Protein AF-A0A8T6WBZ4-F1 (afdb_monomer)

Foldseek 3Di:
DPLVVLLVVLLVVVVVQFVVCVVVVHQKDKDFLVCSCPVSVPVDPVSVVVSQVVLVVQWDWDDDPRMIITGHD

Secondary structure (DSSP, 8-state):
--HHHHHHHHHHHHHHHHHHHHTTT-SEEEEEHHHHHHHT---SHHHHHHHHHHHHHHSEEEEETTEEEEE--

Mean predicted aligned error: 5.47 Å

Sequence (73 aa):
MLLIDAVEKALNKVRKKIEEKFNNDYPYAVVSLKWVKNDLDLKRRSGIDFLIRKLKEDYRVGKDGNWLIVEEE

Solvent-accessible surface area (backbone atoms only — not comparable to full-atom values): 4131 Å² total; per-residue (Å²): 145,67,69,62,63,47,47,50,54,39,43,53,55,50,49,52,56,36,52,57,33,44,78,67,76,38,84,53,26,81,45,49,48,61,51,53,29,66,78,44,69,38,78,49,67,69,50,52,55,48,44,53,56,56,48,49,75,80,30,47,66,48,76,57,94,60,32,34,40,37,28,81,118

Structure (mmCIF, N/CA/C/O backbone):
data_AF-A0A8T6WBZ4-F1
#
_entry.id   AF-A0A8T6WBZ4-F1
#
loop_
_atom_site.group_PDB
_atom_site.id
_atom_site.type_symbol
_atom_site.label_atom_id
_atom_site.label_alt_id
_atom_site.label_comp_id
_atom_site.label_asym_id
_atom_site.label_entity_id
_atom_site.label_seq_id
_atom_site.pdbx_PDB_ins_code
_atom_site.Cartn_x
_atom_site.Cartn_y
_atom_site.Cartn_z
_atom_site.occupancy
_atom_site.B_iso_or_equiv
_atom_site.auth_seq_id
_atom_site.auth_comp_id
_atom_site.auth_asym_id
_atom_site.auth_atom_id
_atom_site.pdbx_PDB_model_num
ATOM 1 N N . MET A 1 1 ? 23.154 4.781 -1.814 1.00 46.97 1 MET A N 1
ATOM 2 C CA . MET A 1 1 ? 22.208 5.381 -0.852 1.00 46.97 1 MET A CA 1
ATOM 3 C C . MET A 1 1 ? 21.164 6.185 -1.637 1.00 46.97 1 MET A C 1
ATOM 5 O O . MET A 1 1 ? 21.262 7.393 -1.689 1.00 46.97 1 MET A O 1
ATOM 9 N N . LEU A 1 2 ? 20.287 5.504 -2.392 1.00 56.56 2 LEU A N 1
ATOM 10 C CA . LEU A 1 2 ? 19.319 6.130 -3.332 1.00 56.56 2 LEU A CA 1
ATOM 11 C C . LEU A 1 2 ? 17.993 5.348 -3.452 1.00 56.56 2 LEU A C 1
ATOM 13 O O . LEU A 1 2 ? 16.984 5.880 -3.896 1.00 56.56 2 LEU A O 1
ATOM 17 N N . LEU A 1 3 ? 17.997 4.061 -3.088 1.00 57.44 3 LEU A N 1
ATOM 18 C CA . LEU A 1 3 ? 16.842 3.171 -3.240 1.00 57.44 3 LEU A CA 1
ATOM 19 C C . LEU A 1 3 ? 15.894 3.246 -2.034 1.00 57.44 3 LEU A C 1
ATOM 21 O O . LEU A 1 3 ? 14.696 3.046 -2.190 1.00 57.44 3 LEU A O 1
ATOM 25 N N . ILE A 1 4 ? 16.432 3.564 -0.853 1.00 65.56 4 ILE A N 1
ATOM 26 C CA . ILE A 1 4 ? 15.666 3.697 0.391 1.00 65.56 4 ILE A CA 1
ATOM 27 C C . ILE A 1 4 ? 14.778 4.944 0.316 1.00 65.56 4 ILE A C 1
ATOM 29 O O . ILE A 1 4 ? 13.570 4.816 0.474 1.00 65.56 4 ILE A O 1
ATOM 33 N N . ASP A 1 5 ? 15.327 6.093 -0.091 1.00 72.75 5 ASP A N 1
ATOM 34 C CA . ASP A 1 5 ? 14.574 7.350 -0.206 1.00 72.75 5 ASP A CA 1
ATOM 35 C C . ASP A 1 5 ? 13.379 7.259 -1.166 1.00 72.75 5 ASP A C 1
ATOM 37 O O . ASP A 1 5 ? 12.291 7.766 -0.886 1.00 72.75 5 ASP A O 1
ATOM 41 N N . ALA A 1 6 ? 13.552 6.584 -2.308 1.00 73.25 6 ALA A N 1
ATOM 42 C CA . ALA A 1 6 ? 12.476 6.399 -3.280 1.00 73.25 6 ALA A CA 1
ATOM 43 C C . ALA A 1 6 ? 11.347 5.516 -2.723 1.00 73.25 6 ALA A C 1
ATOM 45 O O . ALA A 1 6 ? 10.167 5.817 -2.911 1.00 73.25 6 ALA A O 1
ATOM 46 N N . VAL A 1 7 ? 11.707 4.445 -2.010 1.00 74.44 7 VAL A N 1
ATOM 47 C CA . VAL A 1 7 ? 10.757 3.505 -1.402 1.00 74.44 7 VAL A CA 1
ATOM 48 C C . VAL A 1 7 ? 10.058 4.123 -0.186 1.00 74.44 7 VAL A C 1
ATOM 50 O O . VAL A 1 7 ? 8.859 3.925 -0.015 1.00 74.44 7 VAL A O 1
ATOM 53 N N . GLU A 1 8 ? 10.750 4.919 0.627 1.00 80.56 8 GLU A N 1
ATOM 54 C CA . GLU A 1 8 ? 10.136 5.652 1.741 1.00 80.56 8 GLU A CA 1
ATOM 55 C C . GLU A 1 8 ? 9.176 6.732 1.244 1.00 80.56 8 GLU A C 1
ATOM 57 O O . GLU A 1 8 ? 8.049 6.844 1.727 1.00 80.56 8 GLU A O 1
ATOM 62 N N . LYS A 1 9 ? 9.564 7.486 0.210 1.00 83.25 9 LYS A N 1
ATOM 63 C CA . LYS A 1 9 ? 8.672 8.467 -0.419 1.00 83.25 9 LYS A CA 1
ATOM 64 C C . LYS A 1 9 ? 7.424 7.801 -1.000 1.00 83.25 9 LYS A C 1
ATOM 66 O O . LYS A 1 9 ? 6.324 8.347 -0.897 1.00 83.25 9 LYS A O 1
ATOM 71 N N . ALA A 1 10 ? 7.593 6.620 -1.589 1.00 81.81 10 ALA A N 1
ATOM 72 C CA . ALA A 1 10 ? 6.502 5.792 -2.073 1.00 81.81 10 ALA A CA 1
ATOM 73 C C . ALA A 1 10 ? 5.569 5.343 -0.945 1.00 81.81 10 ALA A C 1
ATOM 75 O O . ALA A 1 10 ? 4.352 5.495 -1.057 1.00 81.81 10 ALA A O 1
ATOM 76 N N . LEU A 1 11 ? 6.142 4.846 0.151 1.00 85.69 11 LEU A N 1
ATOM 77 C CA . LEU A 1 11 ? 5.406 4.421 1.334 1.00 85.69 11 LEU A CA 1
ATOM 78 C C . LEU A 1 11 ? 4.581 5.575 1.915 1.00 85.69 11 LEU A C 1
ATOM 80 O O . LEU A 1 11 ? 3.384 5.410 2.127 1.00 85.69 11 LEU A O 1
ATOM 84 N N . ASN A 1 12 ? 5.179 6.757 2.077 1.00 88.25 12 ASN A N 1
ATOM 85 C CA . ASN A 1 12 ? 4.493 7.940 2.602 1.00 88.25 12 ASN A CA 1
ATOM 86 C C . ASN A 1 12 ? 3.334 8.393 1.703 1.00 88.25 12 ASN A C 1
ATOM 88 O O . ASN A 1 12 ? 2.262 8.727 2.200 1.00 88.25 12 ASN A O 1
ATOM 92 N N . LYS A 1 13 ? 3.508 8.361 0.375 1.00 88.31 13 LYS A N 1
ATOM 93 C CA . LYS A 1 13 ? 2.416 8.645 -0.572 1.00 88.31 13 LYS A CA 1
ATOM 94 C C . LYS A 1 13 ? 1.271 7.638 -0.454 1.00 88.31 13 LYS A C 1
ATOM 96 O O . LYS A 1 13 ? 0.109 8.031 -0.518 1.00 88.31 13 LYS A O 1
ATOM 101 N N . VAL A 1 14 ? 1.594 6.349 -0.329 1.00 88.19 14 VAL A N 1
ATOM 102 C CA . VAL A 1 14 ? 0.590 5.287 -0.188 1.00 88.19 14 VAL A CA 1
ATOM 103 C C . VAL A 1 14 ? -0.155 5.430 1.140 1.00 88.19 14 VAL A C 1
ATOM 105 O O . VAL A 1 14 ? -1.381 5.427 1.117 1.00 88.19 14 VAL A O 1
ATOM 108 N N . ARG A 1 15 ? 0.560 5.643 2.254 1.00 89.44 15 ARG A N 1
ATOM 109 C CA . ARG A 1 15 ? -0.025 5.895 3.581 1.00 89.44 15 ARG A CA 1
ATOM 110 C C . ARG A 1 15 ? -0.979 7.079 3.563 1.00 89.44 15 ARG A C 1
ATOM 112 O O . ARG A 1 15 ? -2.143 6.897 3.880 1.00 89.44 15 ARG A O 1
ATOM 119 N N . LYS A 1 16 ? -0.546 8.228 3.039 1.00 89.75 16 LYS A N 1
ATOM 120 C CA . LYS A 1 16 ? -1.407 9.414 2.951 1.00 89.75 16 LYS A CA 1
ATOM 121 C C . LYS A 1 16 ? -2.714 9.128 2.208 1.00 89.75 16 LYS A C 1
ATOM 123 O O . LYS A 1 16 ? -3.777 9.538 2.648 1.00 89.75 16 LYS A O 1
ATOM 128 N N . LYS A 1 17 ? -2.648 8.380 1.103 1.00 87.38 17 LYS A N 1
ATOM 129 C CA . LYS A 1 17 ? -3.833 8.015 0.316 1.00 87.38 17 LYS A CA 1
ATOM 130 C C . LYS A 1 17 ? -4.762 7.043 1.049 1.00 87.38 17 LYS A C 1
ATOM 132 O O . LYS A 1 17 ? -5.970 7.081 0.834 1.00 87.38 17 LYS A O 1
ATOM 137 N N . ILE A 1 18 ? -4.195 6.158 1.865 1.00 88.38 18 ILE A N 1
ATOM 138 C CA . ILE A 1 18 ? -4.936 5.245 2.738 1.00 88.38 18 ILE A CA 1
ATOM 139 C C . ILE A 1 18 ? -5.624 6.047 3.850 1.00 88.38 18 ILE A C 1
ATOM 141 O O . ILE A 1 18 ? -6.837 5.951 3.993 1.00 88.38 18 ILE A O 1
ATOM 145 N N . GLU A 1 19 ? -4.891 6.918 4.542 1.00 87.56 19 GLU A N 1
ATOM 146 C CA . GLU A 1 19 ? -5.424 7.804 5.585 1.00 87.56 19 GLU A CA 1
ATOM 147 C C . GLU A 1 19 ? -6.510 8.741 5.043 1.00 87.56 19 GLU A C 1
ATOM 149 O O . GLU A 1 19 ? -7.536 8.942 5.682 1.00 87.56 19 GLU A O 1
ATOM 154 N N . GLU A 1 20 ? -6.341 9.295 3.840 1.00 87.50 20 GLU A N 1
ATOM 155 C CA . GLU A 1 20 ? -7.390 10.077 3.176 1.00 87.50 20 GLU A CA 1
ATOM 156 C C . GLU A 1 20 ? -8.651 9.241 2.941 1.00 87.50 20 GLU A C 1
ATOM 158 O O . GLU A 1 20 ? -9.755 9.765 3.053 1.00 87.50 20 GLU A O 1
ATOM 163 N N . LYS A 1 21 ? -8.526 7.948 2.622 1.00 84.62 21 LYS A N 1
ATOM 164 C CA . LYS A 1 21 ? -9.687 7.066 2.452 1.00 84.62 21 LYS A CA 1
ATOM 165 C C . LYS A 1 21 ? -10.371 6.760 3.778 1.00 84.62 21 LYS A C 1
ATOM 167 O O . LYS A 1 21 ? -11.591 6.878 3.834 1.00 84.62 21 LYS A O 1
ATOM 172 N N . PHE A 1 22 ? -9.608 6.455 4.820 1.00 83.06 22 PHE A N 1
ATOM 173 C CA . PHE A 1 22 ? -10.143 6.214 6.159 1.00 83.06 22 PHE A CA 1
ATOM 174 C C . PHE A 1 22 ? -10.835 7.447 6.747 1.00 83.06 22 PHE A C 1
ATOM 176 O O . PHE A 1 22 ? -11.964 7.352 7.213 1.00 83.06 22 PHE A O 1
ATOM 183 N N . ASN A 1 23 ? -10.254 8.639 6.579 1.00 80.69 23 ASN A N 1
ATOM 184 C CA . ASN A 1 23 ? -10.884 9.902 6.986 1.00 80.69 23 ASN A CA 1
ATOM 185 C C . ASN A 1 23 ? -12.213 10.202 6.267 1.00 80.69 23 ASN A C 1
ATOM 187 O O . ASN A 1 23 ? -12.965 11.066 6.709 1.00 80.69 23 ASN A O 1
ATOM 191 N N . ASN A 1 24 ? -12.501 9.529 5.149 1.00 82.50 24 ASN A N 1
ATOM 192 C CA . ASN A 1 24 ? -13.783 9.625 4.451 1.00 82.50 24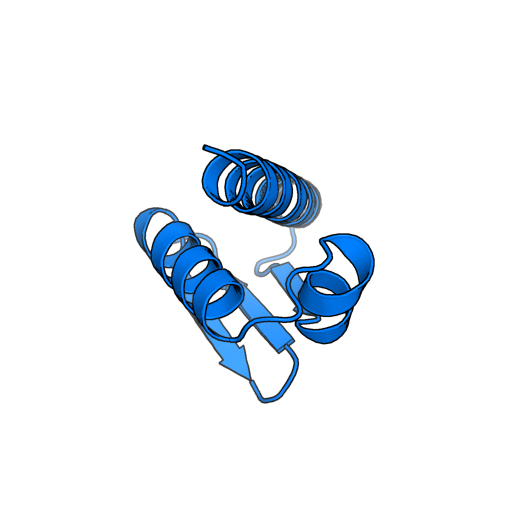 ASN A CA 1
ATOM 193 C C . ASN A 1 24 ? -14.774 8.516 4.872 1.00 82.50 24 ASN A C 1
ATOM 195 O O . ASN A 1 24 ? -15.703 8.232 4.118 1.00 82.50 24 ASN A O 1
ATOM 199 N N . ASP A 1 25 ? -14.573 7.890 6.039 1.00 78.50 25 ASP A N 1
ATOM 200 C CA . ASP A 1 25 ? -15.448 6.858 6.624 1.00 78.50 25 ASP A CA 1
ATOM 201 C C . ASP A 1 25 ? -15.536 5.563 5.783 1.00 78.50 25 ASP A C 1
ATOM 203 O O . ASP A 1 25 ? -16.513 4.815 5.828 1.00 78.50 25 ASP A O 1
ATOM 207 N N . TYR A 1 26 ? -14.511 5.277 4.970 1.00 80.06 26 TYR A N 1
ATOM 208 C CA . TYR A 1 26 ? -14.437 4.010 4.239 1.00 80.06 26 TYR A CA 1
ATOM 209 C C . TYR A 1 26 ? -13.799 2.927 5.119 1.00 80.06 26 TYR A C 1
ATOM 211 O O . TYR A 1 26 ? -12.695 3.144 5.609 1.00 80.06 26 TYR A O 1
ATOM 219 N N . PRO A 1 27 ? -14.395 1.723 5.228 1.00 81.25 27 PRO A N 1
ATOM 220 C CA . PRO A 1 27 ? -13.858 0.642 6.064 1.00 81.25 27 PRO A CA 1
ATOM 221 C C . PRO A 1 27 ? -12.558 0.025 5.518 1.00 81.25 27 PRO A C 1
ATOM 223 O O . PRO A 1 27 ? -11.913 -0.771 6.191 1.00 81.25 27 PRO A O 1
ATOM 226 N N . TYR A 1 28 ? -12.178 0.353 4.281 1.00 85.44 28 TYR A N 1
ATOM 227 C CA . TYR A 1 28 ? -10.951 -0.116 3.646 1.00 85.44 28 TYR A CA 1
ATOM 228 C C . TYR A 1 28 ? -10.459 0.875 2.584 1.00 85.44 28 TYR A C 1
ATOM 230 O O . TYR A 1 28 ? -11.234 1.568 1.916 1.00 85.44 28 TYR A O 1
ATOM 238 N N . ALA A 1 29 ? -9.151 0.886 2.357 1.00 89.00 29 ALA A N 1
ATOM 239 C CA . ALA A 1 29 ? -8.493 1.611 1.284 1.00 89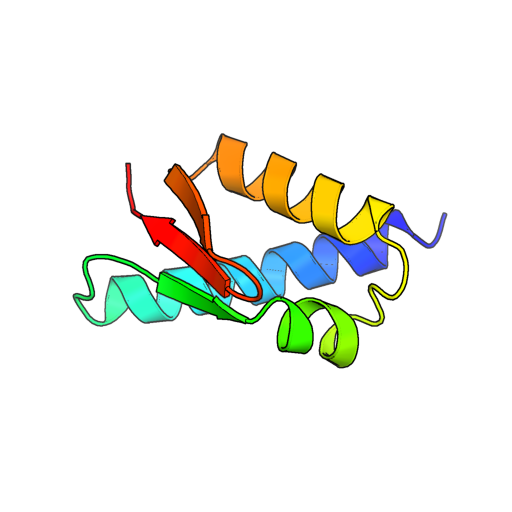.00 29 ALA A CA 1
ATOM 240 C C . ALA A 1 29 ? -8.007 0.645 0.196 1.00 89.00 29 ALA A C 1
ATOM 242 O O . ALA A 1 29 ? -7.338 -0.351 0.464 1.00 89.00 29 ALA A O 1
ATOM 243 N N . VAL A 1 30 ? -8.302 0.963 -1.067 1.00 89.44 30 VAL A N 1
ATOM 244 C CA . VAL A 1 30 ? -7.840 0.177 -2.220 1.00 89.44 30 VAL A CA 1
ATOM 245 C C . VAL A 1 30 ? -6.776 0.952 -2.989 1.00 89.44 30 VAL A C 1
ATOM 247 O O . VAL A 1 30 ? -7.008 2.068 -3.461 1.00 89.44 30 VAL A O 1
ATOM 250 N N . VAL A 1 31 ? -5.605 0.342 -3.159 1.00 88.62 31 VAL A N 1
ATOM 251 C CA . VAL A 1 31 ? -4.452 0.939 -3.841 1.00 88.62 31 VAL A CA 1
ATOM 252 C C . VAL A 1 31 ? -4.031 0.066 -5.019 1.00 88.62 31 VAL A C 1
ATOM 254 O O . VAL A 1 31 ? -3.754 -1.121 -4.877 1.00 88.62 31 VAL A O 1
ATOM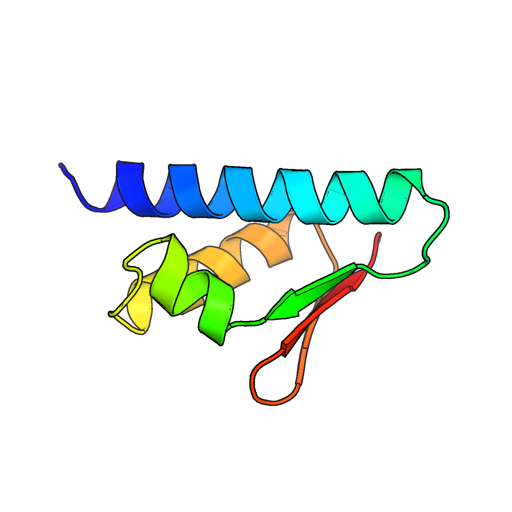 257 N N . SER A 1 32 ? -3.947 0.646 -6.218 1.00 88.25 32 SER A N 1
ATOM 258 C CA . SER A 1 32 ? -3.483 -0.090 -7.399 1.00 88.25 32 SER A CA 1
ATOM 259 C C . SER A 1 32 ? -1.969 -0.306 -7.366 1.00 88.25 32 SER A C 1
ATOM 261 O O . SER A 1 32 ? -1.198 0.655 -7.357 1.00 88.25 32 SER A O 1
ATOM 263 N N . LEU A 1 33 ? -1.521 -1.557 -7.487 1.00 85.06 33 LEU A N 1
ATOM 264 C CA . LEU A 1 33 ? -0.106 -1.897 -7.660 1.00 85.06 33 LEU A CA 1
ATOM 265 C C . LEU A 1 33 ? 0.473 -1.336 -8.961 1.00 85.06 33 LEU A C 1
ATOM 267 O O . LEU A 1 33 ? 1.672 -1.081 -9.027 1.00 85.06 33 LEU A O 1
ATOM 271 N N . LYS A 1 34 ? -0.348 -1.134 -10.000 1.00 85.31 34 LYS A N 1
ATOM 272 C CA . LYS A 1 34 ? 0.099 -0.456 -11.227 1.00 85.31 34 LYS A CA 1
ATOM 273 C C . LYS A 1 34 ? 0.427 1.009 -10.956 1.00 85.31 34 LYS A C 1
ATOM 275 O O . LYS A 1 34 ? 1.446 1.487 -11.439 1.00 85.31 34 LYS A O 1
ATOM 280 N N . TRP A 1 35 ? -0.398 1.692 -10.161 1.00 85.81 35 TRP A N 1
ATOM 281 C CA . TRP A 1 35 ? -0.113 3.063 -9.741 1.00 85.81 35 TRP A CA 1
ATOM 282 C C . TRP A 1 35 ? 1.167 3.120 -8.904 1.00 85.81 35 TRP A C 1
ATOM 284 O O . TRP A 1 35 ? 2.058 3.887 -9.235 1.00 85.81 35 TRP A O 1
ATOM 294 N N . VAL A 1 36 ? 1.325 2.226 -7.922 1.00 81.56 36 VAL A N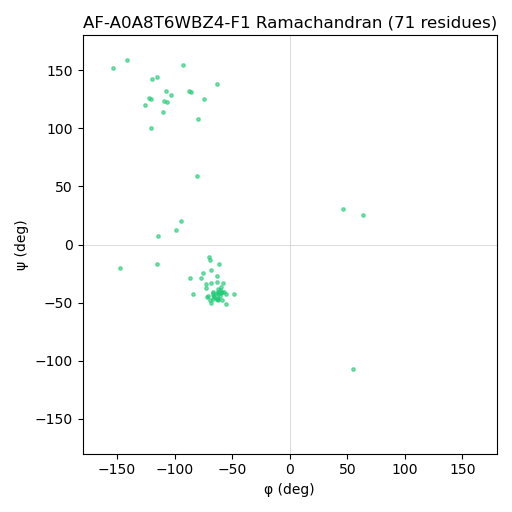 1
ATOM 295 C CA . VAL A 1 36 ? 2.555 2.131 -7.112 1.00 81.56 36 VAL A CA 1
ATOM 296 C C . VAL A 1 36 ? 3.794 1.889 -7.985 1.00 81.56 36 VAL A C 1
ATOM 298 O O . VAL A 1 36 ? 4.828 2.509 -7.774 1.00 81.56 36 VAL A O 1
ATOM 301 N N . LYS A 1 37 ? 3.702 1.031 -9.008 1.00 81.12 37 LYS A N 1
ATOM 302 C CA . LYS A 1 37 ? 4.805 0.771 -9.951 1.00 81.12 37 LYS A CA 1
ATOM 303 C C . LYS A 1 37 ? 5.161 1.981 -10.814 1.00 81.12 37 LYS A C 1
ATOM 305 O O . LYS A 1 37 ? 6.342 2.256 -11.007 1.00 81.12 37 LYS A O 1
ATOM 310 N N . ASN A 1 38 ? 4.149 2.656 -11.357 1.00 79.00 38 ASN A N 1
ATOM 311 C CA . ASN A 1 38 ? 4.329 3.710 -12.355 1.00 79.00 38 ASN A CA 1
ATOM 312 C C . ASN A 1 38 ? 4.629 5.076 -11.726 1.00 79.00 38 ASN A C 1
ATOM 314 O O . ASN A 1 38 ? 5.504 5.782 -12.208 1.00 79.00 38 ASN A O 1
ATOM 318 N N . ASP A 1 39 ? 3.924 5.440 -10.654 1.00 70.56 39 ASP A N 1
ATOM 319 C CA . ASP A 1 39 ? 4.029 6.755 -10.001 1.00 70.56 39 ASP A CA 1
ATOM 320 C C . ASP A 1 39 ? 5.310 6.892 -9.168 1.00 70.56 39 ASP A C 1
ATOM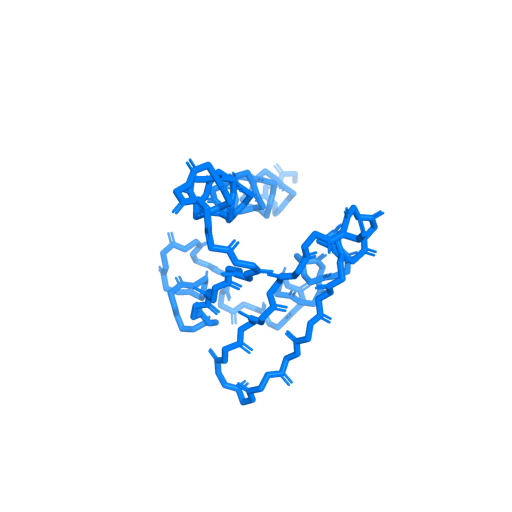 322 O O . ASP A 1 39 ? 5.795 7.996 -8.924 1.00 70.56 39 ASP A O 1
ATOM 326 N N . LEU A 1 40 ? 5.860 5.760 -8.719 1.00 65.38 40 LEU A N 1
ATOM 327 C CA . LEU A 1 40 ? 6.945 5.718 -7.737 1.00 65.38 40 LEU A CA 1
ATOM 328 C C . LEU A 1 40 ? 8.246 5.149 -8.320 1.00 65.38 40 LEU A C 1
ATOM 330 O O . LEU A 1 40 ? 9.186 4.896 -7.574 1.00 65.38 40 LEU A O 1
ATOM 334 N N . ASP A 1 41 ? 8.283 4.913 -9.639 1.00 67.06 41 ASP A N 1
ATOM 335 C CA . ASP A 1 41 ? 9.364 4.223 -10.367 1.00 67.06 41 ASP A CA 1
ATOM 336 C C . ASP A 1 41 ? 9.820 2.921 -9.665 1.00 67.06 41 ASP A C 1
ATOM 338 O O . ASP A 1 41 ? 10.962 2.469 -9.759 1.00 67.06 41 ASP A O 1
ATOM 342 N N . LEU A 1 42 ? 8.896 2.262 -8.955 1.00 68.38 42 LEU A N 1
ATOM 343 C CA . LEU A 1 42 ? 9.115 0.974 -8.300 1.00 68.38 42 LEU A CA 1
ATOM 344 C C . LEU A 1 42 ? 8.990 -0.146 -9.339 1.00 68.38 42 LEU A C 1
ATOM 346 O O . LEU A 1 42 ? 8.154 -1.045 -9.242 1.00 68.38 42 LEU A O 1
ATOM 350 N N . LYS A 1 43 ? 9.838 -0.087 -10.371 1.00 66.38 43 LYS A N 1
ATOM 351 C CA . LYS A 1 43 ? 9.878 -1.080 -11.456 1.00 66.38 43 LYS A CA 1
ATOM 352 C C . LYS A 1 43 ? 10.388 -2.439 -10.971 1.00 66.38 43 LYS A C 1
ATOM 354 O O . LYS A 1 43 ? 10.092 -3.465 -11.581 1.00 66.38 43 LYS A O 1
ATOM 359 N N . ARG A 1 44 ? 11.132 -2.474 -9.857 1.00 70.69 44 ARG A N 1
ATOM 360 C CA . ARG A 1 44 ? 11.652 -3.714 -9.260 1.00 70.69 44 ARG A CA 1
ATOM 361 C C . ARG A 1 44 ? 10.644 -4.331 -8.291 1.00 70.69 44 ARG A C 1
ATOM 363 O O . ARG A 1 44 ? 10.170 -3.658 -7.380 1.00 70.69 44 ARG A O 1
ATOM 370 N N . ARG A 1 45 ? 10.402 -5.645 -8.431 1.00 69.25 45 ARG A N 1
ATOM 371 C CA . ARG A 1 45 ? 9.570 -6.448 -7.503 1.00 69.25 45 ARG A CA 1
ATOM 372 C C . ARG A 1 45 ? 9.938 -6.214 -6.033 1.00 69.25 45 ARG A C 1
ATOM 374 O O . ARG A 1 45 ? 9.047 -5.996 -5.223 1.00 69.25 45 ARG A O 1
ATOM 381 N N . SER A 1 46 ? 11.236 -6.144 -5.730 1.00 76.88 46 SER A N 1
ATOM 382 C CA . SER A 1 46 ? 11.753 -5.969 -4.367 1.00 76.88 46 SER A CA 1
ATOM 383 C C . SER A 1 46 ? 11.255 -4.706 -3.657 1.00 76.88 46 SER A C 1
ATOM 385 O O . SER A 1 46 ? 11.066 -4.730 -2.446 1.00 76.88 46 SER A O 1
ATOM 387 N N . GLY A 1 47 ? 11.018 -3.611 -4.386 1.00 79.06 47 GLY A N 1
ATOM 388 C CA . GLY A 1 47 ? 10.506 -2.373 -3.794 1.00 79.06 47 GLY A CA 1
ATOM 389 C C . GLY A 1 47 ? 9.030 -2.470 -3.402 1.00 79.06 47 GLY A C 1
ATOM 390 O O . GLY A 1 47 ? 8.621 -1.927 -2.381 1.00 79.06 47 GLY A O 1
ATOM 391 N N . ILE A 1 48 ? 8.244 -3.223 -4.174 1.00 82.12 48 ILE A N 1
ATOM 392 C CA . ILE A 1 48 ? 6.828 -3.474 -3.877 1.00 82.12 48 ILE A CA 1
ATOM 393 C C . ILE A 1 48 ? 6.698 -4.418 -2.691 1.00 82.12 48 ILE A C 1
ATOM 395 O O . ILE A 1 48 ? 5.900 -4.159 -1.798 1.00 82.12 48 ILE A O 1
ATOM 399 N N . ASP A 1 49 ? 7.485 -5.494 -2.672 1.00 84.62 49 ASP A N 1
ATOM 400 C CA . ASP A 1 49 ? 7.457 -6.450 -1.565 1.00 84.62 49 ASP A CA 1
ATOM 401 C C . ASP A 1 49 ? 7.871 -5.776 -0.248 1.00 84.62 49 ASP A C 1
ATOM 403 O O . ASP A 1 49 ? 7.238 -6.007 0.782 1.00 84.62 49 ASP A O 1
ATOM 407 N N . PHE A 1 50 ? 8.860 -4.872 -0.282 1.00 84.81 50 PHE A N 1
ATOM 408 C CA . PHE A 1 50 ? 9.218 -4.048 0.875 1.00 84.81 50 PHE A CA 1
ATOM 409 C C . PHE A 1 50 ? 8.075 -3.121 1.305 1.00 84.81 50 PHE A C 1
ATOM 411 O O . PHE A 1 50 ? 7.751 -3.072 2.489 1.00 84.81 50 PHE A O 1
ATOM 418 N N . LEU A 1 51 ? 7.439 -2.420 0.361 1.00 85.88 51 LEU A N 1
ATOM 419 C CA . LEU A 1 51 ? 6.321 -1.520 0.650 1.00 85.88 51 LEU A CA 1
ATOM 420 C C . LEU A 1 51 ? 5.140 -2.269 1.279 1.00 85.88 51 LEU A C 1
ATOM 422 O O . LEU A 1 51 ? 4.604 -1.823 2.286 1.00 85.88 51 LEU A O 1
ATOM 426 N N . ILE A 1 52 ? 4.778 -3.437 0.741 1.00 87.12 52 ILE A N 1
ATOM 427 C CA . ILE A 1 52 ? 3.728 -4.290 1.312 1.00 87.12 52 ILE A CA 1
ATOM 428 C C . ILE A 1 52 ? 4.118 -4.748 2.715 1.00 87.12 52 ILE A C 1
ATOM 430 O O . ILE A 1 52 ? 3.295 -4.687 3.622 1.00 87.12 52 ILE A O 1
ATOM 434 N N . ARG A 1 53 ? 5.361 -5.202 2.907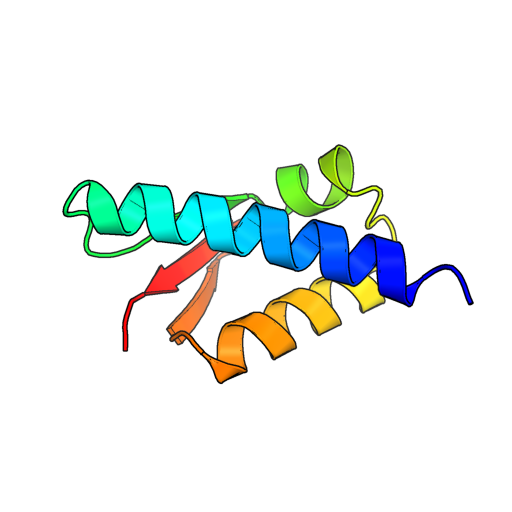 1.00 89.44 53 ARG A N 1
ATOM 435 C CA . ARG A 1 53 ? 5.847 -5.636 4.219 1.00 89.44 53 ARG A CA 1
ATOM 436 C C . ARG A 1 53 ? 5.779 -4.506 5.245 1.00 89.44 53 ARG A C 1
ATOM 438 O O . ARG A 1 53 ? 5.369 -4.775 6.362 1.00 89.44 53 ARG A O 1
ATOM 445 N N . LYS A 1 54 ? 6.140 -3.277 4.864 1.00 88.62 54 LYS A N 1
ATOM 446 C CA . LYS A 1 54 ? 6.032 -2.098 5.730 1.00 88.62 54 LYS A CA 1
ATOM 447 C C . LYS A 1 54 ? 4.589 -1.739 6.055 1.00 88.62 54 LYS A C 1
ATOM 449 O O . LYS A 1 54 ? 4.284 -1.516 7.211 1.00 88.62 54 LYS A O 1
ATOM 454 N N . LEU A 1 55 ? 3.691 -1.751 5.073 1.00 88.31 55 LEU A N 1
ATOM 455 C CA . LEU A 1 55 ? 2.273 -1.492 5.338 1.00 88.31 55 LEU A CA 1
ATOM 456 C C . LEU A 1 55 ? 1.649 -2.547 6.260 1.00 88.31 55 LEU A C 1
ATOM 458 O O . LEU A 1 55 ? 0.777 -2.210 7.043 1.00 88.31 55 LEU A O 1
ATOM 462 N N . LYS A 1 56 ? 2.112 -3.799 6.197 1.00 90.38 56 LYS A N 1
ATOM 463 C CA . LYS A 1 56 ? 1.672 -4.874 7.098 1.00 90.38 56 LYS A CA 1
ATOM 464 C C . LYS A 1 56 ? 2.130 -4.720 8.551 1.00 90.38 56 LYS A C 1
ATOM 466 O O . LYS A 1 56 ? 1.660 -5.485 9.381 1.00 90.38 56 LYS A O 1
ATOM 471 N N . GLU A 1 57 ? 3.075 -3.824 8.843 1.00 90.50 57 GLU A N 1
ATOM 472 C CA . GLU A 1 57 ? 3.481 -3.539 10.227 1.00 90.50 57 GLU A CA 1
ATOM 473 C C . GLU A 1 57 ? 2.454 -2.652 10.943 1.00 90.50 57 GLU A C 1
ATOM 475 O O . GLU A 1 57 ? 2.328 -2.763 12.155 1.00 90.50 57 GLU A O 1
ATOM 480 N N . ASP A 1 58 ? 1.725 -1.808 10.201 1.00 87.44 58 ASP A N 1
ATOM 481 C CA . ASP A 1 58 ? 0.780 -0.834 10.767 1.00 87.44 58 ASP A CA 1
ATOM 482 C C . ASP A 1 58 ? -0.688 -1.097 10.383 1.00 87.44 58 ASP A C 1
ATOM 484 O O . ASP A 1 58 ? -1.585 -0.516 10.983 1.00 87.44 58 ASP A O 1
ATOM 488 N N . TYR A 1 59 ? -0.944 -1.914 9.354 1.00 89.25 59 TYR A N 1
ATOM 489 C CA . TYR A 1 59 ? -2.281 -2.148 8.805 1.00 89.25 59 TYR A CA 1
ATOM 490 C C . TYR A 1 59 ? -2.493 -3.605 8.402 1.00 89.25 59 TYR A C 1
ATOM 492 O O . TYR A 1 59 ? -1.563 -4.323 8.008 1.00 89.25 59 TYR A O 1
ATOM 500 N N . ARG A 1 60 ? -3.759 -4.015 8.317 1.00 89.56 60 ARG A N 1
ATOM 501 C CA . ARG A 1 60 ? -4.119 -5.290 7.704 1.00 89.56 60 ARG A CA 1
ATOM 502 C C . ARG A 1 60 ? -4.128 -5.146 6.181 1.00 89.56 60 ARG A C 1
ATOM 504 O O . ARG A 1 60 ? -5.006 -4.522 5.597 1.00 89.56 60 ARG A O 1
ATOM 511 N N . VAL A 1 61 ? -3.127 -5.730 5.514 1.00 91.44 61 VAL A N 1
ATOM 512 C CA . VAL A 1 61 ? -2.960 -5.618 4.051 1.00 91.44 61 VAL A CA 1
ATOM 513 C C . VAL A 1 61 ? -3.234 -6.940 3.335 1.00 91.44 61 VAL A C 1
ATOM 515 O O . VAL A 1 61 ? -2.456 -7.900 3.429 1.00 91.44 61 VAL A O 1
ATOM 518 N N . GLY A 1 62 ? -4.292 -6.948 2.531 1.00 89.44 62 GLY A N 1
ATOM 519 C CA . GLY A 1 62 ? -4.603 -7.956 1.525 1.00 89.44 62 GLY A CA 1
ATOM 520 C C . GLY A 1 62 ? -4.053 -7.596 0.142 1.00 89.44 62 GLY A C 1
ATOM 521 O O . GLY A 1 62 ? -3.860 -6.429 -0.205 1.00 89.44 62 GLY A O 1
ATOM 522 N N . LYS A 1 63 ? -3.803 -8.614 -0.684 1.00 87.19 63 LYS A N 1
ATOM 523 C CA . LYS A 1 63 ? -3.434 -8.442 -2.093 1.00 87.19 63 LYS A CA 1
ATOM 524 C C . LYS A 1 63 ? -4.386 -9.246 -2.962 1.00 87.19 63 LYS A C 1
ATOM 526 O O . LYS A 1 63 ? -4.400 -10.469 -2.867 1.00 87.19 63 LYS A O 1
ATOM 531 N N . ASP A 1 64 ? -5.084 -8.555 -3.853 1.00 86.44 64 ASP A N 1
ATOM 532 C CA . ASP A 1 64 ? -5.967 -9.155 -4.847 1.00 86.44 64 ASP A CA 1
ATOM 533 C C . ASP A 1 64 ? -5.493 -8.767 -6.255 1.00 86.44 64 ASP A C 1
ATOM 535 O O . ASP A 1 64 ? -5.641 -7.631 -6.713 1.00 86.44 64 ASP A O 1
ATOM 539 N N . GLY A 1 65 ? -4.790 -9.687 -6.920 1.00 86.81 65 GLY A N 1
ATOM 540 C CA . GLY A 1 65 ? -4.209 -9.453 -8.243 1.00 86.81 65 GLY A CA 1
ATOM 541 C C . GLY A 1 65 ? -3.294 -8.218 -8.306 1.00 86.81 65 GLY A C 1
ATOM 542 O O . GLY A 1 65 ? -2.153 -8.239 -7.832 1.00 86.81 65 GLY A O 1
ATOM 543 N N . ASN A 1 66 ? -3.787 -7.152 -8.949 1.00 87.62 66 ASN A N 1
ATOM 544 C CA . ASN A 1 66 ? -3.102 -5.861 -9.110 1.00 87.62 66 ASN A CA 1
ATOM 545 C C . ASN A 1 66 ? -3.559 -4.790 -8.102 1.00 87.62 66 ASN A C 1
ATOM 547 O O . ASN A 1 66 ? -3.230 -3.614 -8.280 1.00 87.62 66 ASN A O 1
ATOM 551 N N . TRP A 1 67 ? -4.287 -5.177 -7.062 1.00 89.25 67 TRP A N 1
ATOM 552 C CA . TRP A 1 67 ? -4.803 -4.297 -6.025 1.00 89.25 67 TRP A CA 1
ATOM 553 C C . TRP A 1 67 ? -4.256 -4.699 -4.657 1.00 89.25 67 TRP A C 1
ATOM 555 O O . TRP A 1 67 ? -4.072 -5.878 -4.355 1.00 89.25 67 TRP A O 1
ATOM 565 N N . LEU A 1 68 ? -3.971 -3.692 -3.843 1.00 89.31 68 LEU A N 1
ATOM 566 C CA . LEU A 1 68 ? -3.755 -3.815 -2.412 1.00 89.31 68 LEU A CA 1
ATOM 567 C C . LEU A 1 68 ? -5.015 -3.326 -1.719 1.00 89.31 68 LEU A C 1
ATOM 569 O O . LEU A 1 68 ? -5.497 -2.236 -2.025 1.00 89.31 68 LEU A O 1
ATOM 573 N N . ILE A 1 69 ? -5.528 -4.146 -0.818 1.00 90.38 69 ILE A N 1
ATOM 574 C CA . ILE A 1 69 ? -6.664 -3.832 0.039 1.00 90.38 69 ILE A CA 1
ATOM 575 C C . ILE A 1 69 ? -6.066 -3.616 1.422 1.00 90.38 69 ILE A C 1
ATOM 577 O O . ILE A 1 69 ? -5.338 -4.479 1.906 1.00 90.38 69 ILE A O 1
ATOM 581 N N . VAL A 1 70 ? -6.290 -2.448 2.005 1.00 91.00 70 VAL A N 1
ATOM 582 C CA . VAL A 1 70 ? -5.750 -2.067 3.308 1.00 91.00 70 VAL A CA 1
ATOM 583 C C . VAL A 1 70 ? -6.917 -1.757 4.225 1.00 91.00 70 VAL A C 1
ATOM 585 O O . VAL A 1 70 ? -7.767 -0.945 3.875 1.00 91.00 70 VAL A O 1
ATOM 588 N N . GLU A 1 71 ? 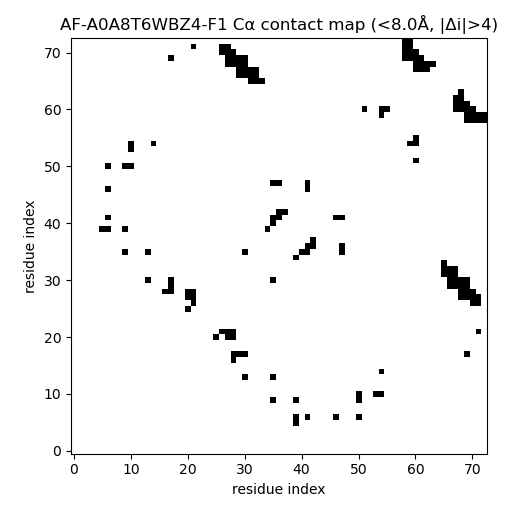-6.957 -2.412 5.371 1.00 88.31 71 GLU A N 1
ATOM 589 C CA . GLU A 1 71 ? -7.984 -2.257 6.396 1.00 88.31 71 GLU A CA 1
ATOM 590 C C . GLU A 1 71 ? -7.318 -1.680 7.655 1.00 88.31 71 GLU A C 1
ATOM 592 O O . GLU A 1 71 ? -6.152 -1.993 7.934 1.00 88.31 71 GLU A O 1
ATOM 597 N N . GLU A 1 72 ? -8.033 -0.812 8.376 1.00 77.75 72 GLU A N 1
ATOM 598 C CA . GLU A 1 72 ? -7.664 -0.477 9.756 1.00 77.75 72 GLU A CA 1
ATOM 599 C C . GLU A 1 72 ? -7.779 -1.747 10.607 1.00 77.75 72 GLU A C 1
ATOM 601 O O . GLU A 1 72 ? -8.677 -2.565 10.389 1.00 77.75 72 GLU A O 1
ATOM 606 N N . GLU A 1 73 ? -6.801 -1.957 11.488 1.00 63.56 73 GLU A N 1
ATOM 607 C CA . GLU A 1 73 ? -6.778 -3.110 12.396 1.00 63.56 73 GLU A CA 1
ATOM 608 C C . GLU A 1 73 ? -7.825 -2.975 13.509 1.00 63.56 73 GLU A C 1
ATOM 610 O O . GLU A 1 73 ? -7.985 -1.852 14.041 1.00 63.56 73 GLU A O 1
#

pLDDT: mean 81.82, std 9.35, range [46.97, 91.44]

Nearest PDB structures (foldseek):
  5n35-assembly1_A  TM=5.618E-01  e=1.718E-01  Saccharolobus solfataricus
  5n41-assembly1_A  TM=5.627E-01  e=6.780E-01  Sacchar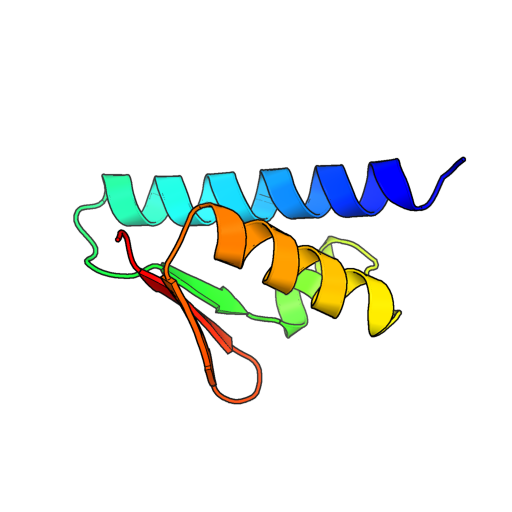olobus solfataricus
  2zkz-assembly2_C  TM=4.542E-01  e=1.898E+00  Bacillus anthracis
  7pmk-assembly1_5  TM=6.411E-01  e=6.097E+00  Saccharomyces cerevisiae
  6rcz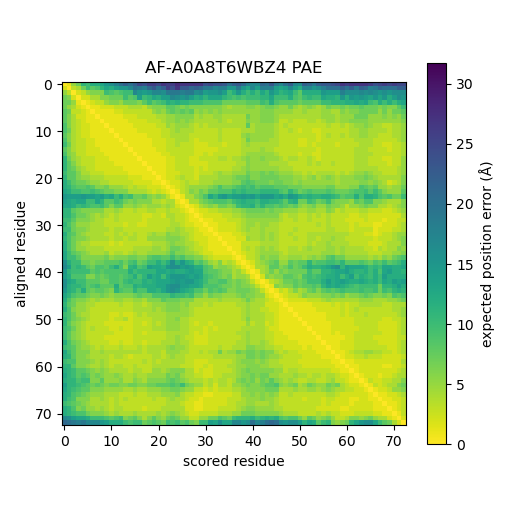-assembly2_E  TM=4.240E-01  e=8.330E-01  Burkholderia pseudomallei K96243

Radius of gyration: 11.68 Å; Cα contacts (8 Å, |Δi|>4): 83; chains: 1; bounding box: 38×20×25 Å